Protein AF-A0A966URW9-F1 (afdb_monomer_lite)

Structure (mmCIF, N/CA/C/O backbone):
data_AF-A0A966URW9-F1
#
_entry.id   AF-A0A966URW9-F1
#
loop_
_atom_site.group_PDB
_atom_site.id
_atom_site.type_symbol
_atom_site.label_atom_id
_atom_site.label_alt_id
_atom_site.label_comp_id
_atom_site.label_asym_id
_atom_site.label_entity_id
_atom_site.label_seq_id
_atom_site.pdbx_PDB_ins_code
_atom_site.Cartn_x
_atom_site.Cartn_y
_atom_site.Cartn_z
_atom_site.occupancy
_atom_site.B_iso_or_equiv
_atom_site.auth_seq_id
_atom_site.auth_comp_id
_atom_site.auth_asym_id
_atom_site.auth_atom_id
_atom_site.pdbx_PDB_model_num
ATOM 1 N N . MET A 1 1 ? -26.141 5.213 46.206 1.00 49.06 1 MET A N 1
ATOM 2 C CA . MET A 1 1 ? -25.609 4.719 44.913 1.00 49.06 1 MET A CA 1
ATOM 3 C C . MET A 1 1 ? -25.182 5.927 44.087 1.00 49.06 1 MET A C 1
ATOM 5 O O . MET A 1 1 ? -25.985 6.836 43.944 1.00 49.06 1 MET A O 1
ATOM 9 N N . ARG A 1 2 ? -23.924 6.018 43.626 1.00 51.56 2 ARG A N 1
ATOM 10 C CA . ARG A 1 2 ? -23.475 7.166 42.813 1.00 51.56 2 ARG A CA 1
ATOM 11 C C . ARG A 1 2 ? -24.085 7.055 41.413 1.00 51.56 2 ARG A C 1
ATOM 13 O O . ARG A 1 2 ? -23.595 6.278 40.599 1.00 51.56 2 ARG A O 1
ATOM 20 N N . ASN A 1 3 ? -25.152 7.813 41.161 1.00 59.72 3 ASN A N 1
ATOM 21 C CA . ASN A 1 3 ? -25.734 7.988 39.833 1.00 59.72 3 ASN A CA 1
ATOM 22 C C . ASN A 1 3 ? -24.758 8.827 39.004 1.00 59.72 3 ASN A C 1
ATOM 24 O O . ASN A 1 3 ? -24.721 10.049 39.106 1.00 59.72 3 ASN A O 1
ATOM 28 N N . ARG A 1 4 ? -23.874 8.159 38.261 1.00 63.88 4 ARG A N 1
ATOM 29 C CA . ARG A 1 4 ? -22.944 8.831 37.355 1.00 63.88 4 ARG A CA 1
ATOM 30 C C . ARG A 1 4 ? -23.671 8.992 36.026 1.00 63.88 4 ARG A C 1
ATOM 32 O O . ARG A 1 4 ? -23.880 7.999 35.333 1.00 63.88 4 ARG A O 1
ATOM 39 N N . GLU A 1 5 ? -24.084 10.217 35.714 1.00 63.62 5 GLU A N 1
ATOM 40 C CA . GLU A 1 5 ? -24.710 10.561 34.435 1.00 63.62 5 GLU A CA 1
ATOM 41 C C . GLU A 1 5 ? -23.887 9.972 33.279 1.00 63.62 5 GLU A C 1
ATOM 43 O O . GLU A 1 5 ? -22.659 10.132 33.211 1.00 63.62 5 GLU A O 1
ATOM 48 N N . LYS A 1 6 ? -24.549 9.214 32.396 1.00 62.19 6 LYS A N 1
ATOM 49 C CA . LYS A 1 6 ? -23.920 8.657 31.197 1.00 62.19 6 LYS A CA 1
ATOM 50 C C . LYS A 1 6 ? -23.589 9.824 30.269 1.00 62.19 6 LYS A C 1
ATOM 52 O O . LYS A 1 6 ? -24.452 10.282 29.537 1.00 62.19 6 LYS A O 1
ATOM 57 N N . LYS A 1 7 ? -22.342 10.297 30.293 1.00 66.62 7 LYS A N 1
ATOM 58 C CA . LYS A 1 7 ? -21.845 11.204 29.253 1.00 66.62 7 LYS A CA 1
ATOM 59 C C . LYS A 1 7 ? -21.924 10.491 27.906 1.00 66.62 7 LYS A C 1
ATOM 61 O O . LYS A 1 7 ? -21.299 9.440 27.739 1.00 66.62 7 LYS A O 1
ATOM 66 N N . GLU A 1 8 ? -22.690 11.065 26.988 1.00 74.38 8 GLU A N 1
ATOM 67 C CA . GLU A 1 8 ? -22.705 10.679 25.581 1.00 74.38 8 GLU A CA 1
ATOM 68 C C . GLU A 1 8 ? -21.314 10.946 25.009 1.00 74.38 8 GLU A C 1
ATOM 70 O O . GLU A 1 8 ? -20.789 12.059 25.069 1.00 74.38 8 GLU A O 1
ATOM 75 N N . LYS A 1 9 ? -20.659 9.886 24.544 1.00 86.88 9 LYS A N 1
ATOM 76 C CA . LYS A 1 9 ? -19.322 9.943 23.963 1.00 86.88 9 LYS A CA 1
ATOM 77 C C . LYS A 1 9 ? -19.413 9.372 22.563 1.00 86.88 9 LYS A C 1
ATOM 79 O O . LYS A 1 9 ? -20.037 8.334 22.380 1.00 86.88 9 LYS A O 1
ATOM 84 N N . LYS A 1 10 ? -18.767 10.023 21.601 1.00 92.06 10 LYS A N 1
ATOM 85 C CA . LYS A 1 10 ? -18.756 9.598 20.199 1.00 92.06 10 LYS A CA 1
ATOM 86 C C . LYS A 1 10 ? -17.452 8.904 19.833 1.00 92.06 10 LYS A C 1
ATOM 88 O O . LYS A 1 10 ? -16.399 9.176 20.414 1.00 92.06 10 LYS A O 1
ATOM 93 N N . CYS A 1 11 ? -17.522 7.991 18.873 1.00 91.75 11 CYS A N 1
ATOM 94 C CA . CYS A 1 11 ? -16.353 7.335 18.307 1.00 91.75 11 CYS A CA 1
ATOM 95 C C . CYS A 1 11 ? -15.489 8.331 17.527 1.00 91.75 11 CYS A C 1
ATOM 97 O O . CYS A 1 11 ? -15.993 9.015 16.645 1.00 91.75 11 CYS A O 1
ATOM 99 N N . LEU A 1 12 ? -14.172 8.328 17.765 1.00 92.19 12 LEU A N 1
ATOM 100 C CA . LEU A 1 12 ? -13.238 9.208 17.043 1.00 92.19 12 LEU A CA 1
ATOM 101 C C . LEU A 1 12 ? -13.125 8.936 15.528 1.00 92.19 12 LEU A C 1
ATOM 103 O O . LEU A 1 12 ? -12.584 9.770 14.814 1.00 92.19 12 LEU A O 1
ATOM 107 N N . ASN A 1 13 ? -13.586 7.779 15.034 1.00 93.38 13 ASN A N 1
ATOM 108 C CA . ASN A 1 13 ? -13.524 7.436 13.605 1.00 93.38 13 ASN A CA 1
ATOM 109 C C . ASN A 1 13 ? -14.851 7.646 12.868 1.00 93.38 13 ASN A C 1
ATOM 111 O O . ASN A 1 13 ? -14.855 8.205 11.780 1.00 93.38 13 ASN A O 1
ATOM 115 N N . CYS A 1 14 ? -15.950 7.118 13.419 1.00 92.06 14 CYS A N 1
ATOM 116 C CA . CYS A 1 14 ? -17.249 7.046 12.742 1.00 92.06 14 CYS A CA 1
ATOM 117 C C . CYS A 1 14 ? -18.351 7.859 13.427 1.00 92.06 14 CYS A C 1
ATOM 119 O O . CYS A 1 14 ? -19.501 7.758 13.024 1.00 92.06 14 CYS A O 1
ATOM 121 N N . GLU A 1 15 ? -18.023 8.592 14.495 1.00 90.31 15 GLU A N 1
ATOM 122 C CA . GLU A 1 15 ? -18.935 9.474 15.239 1.00 90.31 15 GLU A CA 1
ATOM 123 C C . GLU A 1 15 ? -20.149 8.804 15.906 1.00 90.31 15 GLU A C 1
ATOM 125 O O . GLU A 1 15 ? -20.897 9.474 16.614 1.00 90.31 15 GLU A O 1
ATOM 130 N N . ASN A 1 16 ? -20.301 7.483 15.780 1.00 89.81 16 ASN A N 1
ATOM 131 C CA . ASN A 1 16 ? -21.335 6.716 16.472 1.00 89.81 16 ASN A CA 1
ATOM 132 C C . ASN A 1 16 ? -21.215 6.836 17.996 1.00 89.81 16 ASN A C 1
ATOM 134 O O . ASN A 1 16 ? -20.106 6.894 18.541 1.00 89.81 16 ASN A O 1
ATOM 138 N N . ASP A 1 17 ? -22.354 6.769 18.679 1.00 91.12 17 ASP A N 1
ATOM 139 C CA . ASP A 1 17 ? -22.412 6.810 20.136 1.00 91.12 17 ASP A CA 1
ATOM 140 C C . ASP A 1 17 ? -21.786 5.557 20.759 1.00 91.12 17 ASP A C 1
ATOM 142 O O . ASP A 1 17 ? -22.052 4.418 20.364 1.00 91.12 17 ASP A O 1
ATOM 146 N N . ILE A 1 18 ? -20.925 5.770 21.753 1.00 89.81 18 ILE A N 1
ATOM 147 C CA . ILE A 1 18 ? -20.174 4.722 22.437 1.00 89.81 18 ILE A CA 1
ATOM 148 C C . ILE A 1 18 ? -20.260 4.863 23.960 1.00 89.81 18 ILE A C 1
ATOM 150 O O . ILE A 1 18 ? -20.393 5.965 24.500 1.00 89.81 18 ILE A O 1
ATOM 154 N N . PRO A 1 19 ? -20.114 3.749 24.703 1.00 84.50 19 PRO A N 1
ATOM 155 C CA . PRO A 1 19 ? -19.989 3.808 26.151 1.00 84.50 19 PRO A CA 1
ATOM 156 C C . PRO A 1 19 ? -18.786 4.668 26.557 1.00 84.50 19 PRO A C 1
ATOM 158 O O . PRO A 1 19 ? -17.708 4.542 25.982 1.00 84.50 19 PRO A O 1
ATOM 161 N N . ASN A 1 20 ? -18.930 5.462 27.620 1.00 78.56 20 ASN A N 1
ATOM 162 C CA . ASN A 1 20 ? -17.928 6.437 28.081 1.00 78.56 20 ASN A CA 1
ATOM 163 C C . ASN A 1 20 ? -16.488 5.870 28.252 1.00 78.56 20 ASN A C 1
ATOM 165 O O . ASN A 1 20 ? -15.494 6.565 28.031 1.00 78.56 20 ASN A O 1
ATOM 169 N N . ARG A 1 21 ? -16.364 4.580 28.594 1.00 83.69 21 ARG A N 1
ATOM 170 C CA . ARG A 1 21 ? -15.087 3.846 28.726 1.00 83.69 21 ARG A CA 1
ATOM 171 C C . ARG A 1 21 ? -14.320 3.662 27.412 1.00 83.69 21 ARG A C 1
ATOM 173 O O . ARG A 1 21 ? -13.101 3.541 27.441 1.00 83.69 21 ARG A O 1
ATOM 180 N N . ASN A 1 22 ? -15.009 3.633 26.276 1.00 87.31 22 ASN A N 1
ATOM 181 C CA . ASN A 1 22 ? -14.404 3.320 24.987 1.00 87.31 22 ASN A CA 1
ATOM 182 C C . ASN A 1 22 ? -14.007 4.604 24.247 1.00 87.31 22 ASN A C 1
ATOM 184 O O . ASN A 1 22 ? -14.551 5.675 24.504 1.00 87.31 22 ASN A O 1
ATOM 188 N N . ILE A 1 23 ? -13.035 4.508 23.341 1.00 90.44 23 ILE A N 1
ATOM 189 C CA . ILE A 1 23 ? -12.630 5.604 22.434 1.00 90.44 23 ILE A CA 1
ATOM 190 C C . ILE A 1 23 ? -13.175 5.359 21.019 1.00 90.44 23 ILE A C 1
ATOM 192 O O . ILE A 1 23 ? -13.539 6.292 20.304 1.00 90.44 23 ILE A O 1
ATOM 196 N N . TYR A 1 24 ? -13.275 4.085 20.638 1.00 94.88 24 TYR A N 1
ATOM 197 C CA . TYR A 1 24 ? -13.741 3.645 19.332 1.00 94.88 24 TYR A CA 1
ATOM 198 C C . TYR A 1 24 ? -14.945 2.717 19.457 1.00 94.88 24 TYR A C 1
ATOM 200 O O . TYR A 1 24 ? -15.146 2.078 20.493 1.00 94.88 24 TYR A O 1
ATOM 208 N N . CYS A 1 25 ? -15.716 2.632 18.371 1.00 91.81 25 CYS A N 1
ATOM 209 C CA . CYS A 1 25 ? -16.882 1.763 18.261 1.00 91.81 25 CYS A CA 1
ATOM 210 C C . CYS A 1 25 ? -16.501 0.276 18.404 1.00 91.81 25 CYS A C 1
ATOM 212 O O . CYS A 1 25 ? -17.183 -0.498 19.070 1.00 91.81 25 CYS A O 1
ATOM 214 N N . ASN A 1 26 ? -15.377 -0.110 17.796 1.00 92.62 26 ASN A N 1
ATOM 215 C CA . ASN A 1 26 ? -14.789 -1.443 17.800 1.00 92.62 26 ASN A CA 1
ATOM 216 C C . ASN A 1 26 ? -13.326 -1.357 17.315 1.00 92.62 26 ASN A C 1
ATOM 218 O O . ASN A 1 26 ? -12.843 -0.284 16.939 1.00 92.62 26 ASN A O 1
ATOM 222 N N . ASN A 1 27 ? -12.634 -2.498 17.278 1.00 93.88 27 ASN A N 1
ATOM 223 C CA . ASN A 1 27 ? -11.244 -2.566 16.818 1.00 93.88 27 ASN A CA 1
ATOM 224 C C . ASN A 1 27 ? -11.076 -2.154 15.344 1.00 93.88 27 ASN A C 1
ATOM 226 O O . ASN A 1 27 ? -10.038 -1.605 14.993 1.00 93.88 27 ASN A O 1
ATOM 230 N N . LYS A 1 28 ? -12.086 -2.352 14.481 1.00 94.50 28 LYS A N 1
ATOM 231 C CA . LYS A 1 28 ? -12.031 -1.904 13.077 1.00 94.50 28 LYS A CA 1
ATOM 232 C C . LYS A 1 28 ? -12.002 -0.376 12.994 1.00 94.50 28 LYS A C 1
ATOM 234 O O . LYS A 1 28 ? -11.108 0.172 12.363 1.00 94.50 28 LYS A O 1
ATOM 239 N N . CYS A 1 29 ? -12.892 0.299 13.727 1.00 94.31 29 CYS A N 1
ATOM 240 C CA . CYS A 1 29 ? -12.913 1.761 13.846 1.00 94.31 29 CYS A CA 1
ATOM 241 C C . CYS A 1 29 ? -11.560 2.319 14.314 1.00 94.31 29 CYS A C 1
ATOM 243 O O . CYS A 1 29 ? -11.095 3.338 13.811 1.00 94.31 29 CYS A O 1
ATOM 245 N N . GLN A 1 30 ? -10.928 1.658 15.287 1.00 95.12 30 GLN A N 1
ATOM 246 C CA . GLN A 1 30 ? -9.611 2.061 15.774 1.00 95.12 30 GLN A CA 1
ATOM 247 C C . GLN A 1 30 ? -8.533 1.923 14.692 1.00 95.12 30 GLN A C 1
ATOM 249 O O . GLN A 1 30 ? -7.759 2.856 14.480 1.00 95.12 30 GLN A O 1
ATOM 254 N N . LEU A 1 31 ? -8.484 0.773 14.015 1.00 93.12 31 LEU A N 1
ATOM 255 C CA . LEU A 1 31 ? -7.503 0.497 12.965 1.00 93.12 31 LEU A CA 1
ATOM 256 C C . LEU A 1 31 ? -7.649 1.459 11.784 1.00 93.12 31 LEU A C 1
ATOM 258 O O . LEU A 1 31 ? -6.649 1.961 11.280 1.00 93.12 31 LEU A O 1
ATOM 262 N N . GLU A 1 32 ? -8.878 1.758 11.370 1.00 93.12 32 GLU A N 1
ATOM 263 C CA . GLU A 1 32 ? -9.154 2.725 10.304 1.00 93.12 32 GLU A CA 1
ATOM 264 C C . GLU A 1 32 ? -8.694 4.134 10.669 1.00 93.12 32 GLU A C 1
ATOM 266 O O . GLU A 1 32 ? -8.040 4.792 9.862 1.00 93.12 32 GLU A O 1
ATOM 271 N N . TYR A 1 33 ? -8.983 4.587 11.891 1.00 94.44 33 TYR A N 1
ATOM 272 C CA . TYR A 1 33 ? -8.531 5.894 12.361 1.00 94.44 33 TYR A CA 1
ATOM 273 C C . TYR A 1 33 ? -7.002 5.996 12.364 1.00 94.44 33 TYR A C 1
ATOM 275 O O . TYR A 1 33 ? -6.431 6.958 11.849 1.00 94.44 33 TYR A O 1
ATOM 283 N N . GLN A 1 34 ? -6.329 4.969 12.893 1.00 92.06 34 GLN A N 1
ATOM 284 C CA . GLN A 1 34 ? -4.870 4.891 12.879 1.00 92.06 34 GLN A CA 1
ATOM 285 C C . GLN A 1 34 ? -4.336 4.906 11.445 1.00 92.06 34 GLN A C 1
ATOM 287 O O . GLN A 1 34 ? -3.457 5.705 11.137 1.00 92.06 34 GLN A O 1
ATOM 292 N N . ARG A 1 35 ? -4.909 4.100 10.546 1.00 91.88 35 ARG A N 1
ATOM 293 C CA . ARG A 1 35 ? -4.519 4.049 9.132 1.00 91.88 35 ARG A CA 1
ATOM 294 C C . ARG A 1 35 ? -4.633 5.415 8.454 1.00 91.88 35 ARG A C 1
ATOM 296 O O . ARG A 1 35 ? -3.672 5.835 7.822 1.00 91.88 35 ARG A O 1
ATOM 303 N N . LYS A 1 36 ? -5.750 6.129 8.644 1.00 92.19 36 LYS A N 1
ATOM 304 C CA . LYS A 1 36 ? -5.941 7.494 8.120 1.00 92.19 36 LYS A CA 1
ATOM 305 C C . LYS A 1 36 ? -4.857 8.450 8.621 1.00 92.19 36 LYS A C 1
ATOM 307 O O . LYS A 1 36 ? -4.299 9.198 7.828 1.00 92.19 36 LYS A O 1
ATOM 312 N N . SER A 1 37 ? -4.526 8.399 9.915 1.00 91.19 37 SER A N 1
ATOM 313 C CA . SER A 1 37 ? -3.474 9.259 10.477 1.00 91.19 37 SER A CA 1
ATOM 314 C C . SER A 1 37 ? -2.092 8.962 9.890 1.00 91.19 37 SER A C 1
ATOM 316 O O . SER A 1 37 ? -1.350 9.886 9.588 1.00 91.19 37 SER A O 1
ATOM 318 N N . ILE A 1 38 ? -1.776 7.683 9.663 1.00 91.00 38 I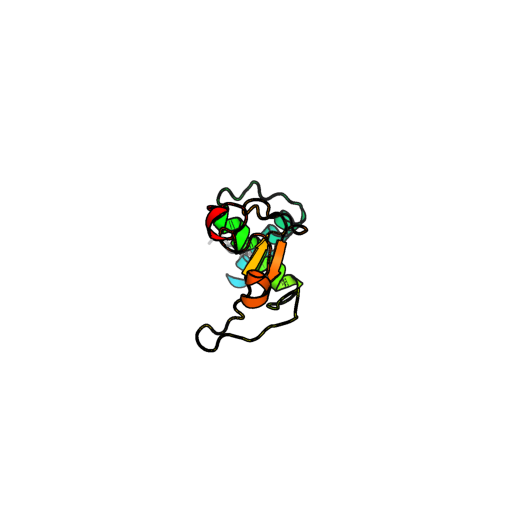LE A N 1
ATOM 319 C CA . ILE A 1 38 ? -0.500 7.254 9.080 1.00 91.00 38 ILE A CA 1
ATOM 320 C C . ILE A 1 38 ? -0.404 7.690 7.618 1.00 91.00 38 ILE A C 1
ATOM 322 O O . ILE A 1 38 ? 0.633 8.186 7.193 1.00 91.00 38 ILE A O 1
ATOM 326 N N . PHE A 1 39 ? -1.482 7.515 6.852 1.00 92.25 39 PHE A N 1
ATOM 327 C CA . PHE A 1 39 ? -1.523 7.913 5.445 1.00 92.25 39 PHE A CA 1
ATOM 328 C C . PHE A 1 39 ? -1.366 9.420 5.285 1.00 92.25 39 PHE A C 1
ATOM 330 O O . PHE A 1 39 ? -0.621 9.857 4.418 1.00 92.25 39 PHE A O 1
ATOM 337 N N . LYS A 1 40 ? -1.975 10.200 6.183 1.00 91.88 40 LYS A N 1
ATOM 338 C CA . LYS A 1 40 ? -1.769 11.645 6.234 1.00 91.88 40 LYS A CA 1
ATOM 339 C C . LYS A 1 40 ? -0.297 12.005 6.477 1.00 91.88 40 LYS A C 1
ATOM 341 O O . LYS A 1 40 ? 0.256 12.797 5.727 1.00 91.88 40 LYS A O 1
ATOM 346 N N . SER A 1 41 ? 0.354 11.384 7.462 1.00 90.00 41 SER A N 1
ATOM 347 C CA . SER A 1 41 ? 1.782 11.622 7.724 1.00 90.00 41 SER A CA 1
ATOM 348 C C . SER A 1 41 ? 2.676 11.241 6.538 1.00 90.00 41 SER A C 1
ATOM 350 O O . SER A 1 41 ? 3.644 11.938 6.256 1.00 90.00 41 SER A O 1
ATOM 352 N N . LEU A 1 42 ? 2.340 10.166 5.815 1.00 89.69 42 LEU A N 1
ATOM 353 C CA . LEU A 1 42 ? 3.055 9.756 4.602 1.00 89.69 42 LEU A CA 1
ATOM 354 C C . LEU A 1 42 ? 2.900 10.782 3.467 1.00 89.69 42 LEU A C 1
ATOM 356 O O . LEU A 1 42 ? 3.876 11.086 2.792 1.00 89.69 42 LEU A O 1
ATOM 360 N N . GLU A 1 43 ? 1.699 11.331 3.268 1.00 89.88 43 GLU A N 1
ATOM 361 C CA . GLU A 1 43 ? 1.444 12.394 2.282 1.00 89.88 43 GLU A CA 1
ATOM 362 C C . GLU A 1 43 ? 2.166 13.702 2.625 1.00 89.88 43 GLU A C 1
ATOM 364 O O . GLU A 1 43 ? 2.623 14.406 1.729 1.00 89.88 43 GLU A O 1
ATOM 369 N N . GLU A 1 44 ? 2.294 14.009 3.915 1.00 89.50 44 GLU A N 1
ATOM 370 C CA . GLU A 1 44 ? 3.040 15.165 4.426 1.00 89.50 44 GLU A CA 1
ATOM 371 C C . GLU A 1 44 ? 4.567 14.948 4.405 1.00 89.50 44 GLU A C 1
ATOM 373 O O . GLU A 1 44 ? 5.320 15.890 4.640 1.00 89.50 44 GLU A O 1
ATOM 378 N N . GLY A 1 45 ? 5.035 13.724 4.127 1.00 84.06 45 GLY A N 1
ATOM 379 C CA . GLY A 1 45 ? 6.454 13.357 4.149 1.00 84.06 45 GLY A CA 1
ATOM 380 C C . GLY A 1 45 ? 7.055 13.231 5.556 1.00 84.06 45 GLY A C 1
ATOM 381 O O . GLY A 1 45 ? 8.258 13.010 5.696 1.00 84.06 45 GLY A O 1
ATOM 382 N N . ASP A 1 46 ? 6.247 13.333 6.617 1.00 82.56 46 ASP A N 1
ATOM 383 C CA . ASP A 1 46 ? 6.703 13.170 8.000 1.00 82.56 46 ASP A CA 1
ATOM 384 C C . ASP A 1 46 ? 6.665 11.696 8.422 1.00 82.56 46 ASP A C 1
ATOM 386 O O . ASP A 1 46 ? 5.741 11.203 9.075 1.00 82.56 46 ASP A O 1
ATOM 390 N N . LEU A 1 47 ? 7.720 10.974 8.047 1.00 77.94 47 LEU A N 1
ATOM 391 C CA . LEU A 1 47 ? 7.945 9.586 8.456 1.00 77.94 47 LEU A CA 1
ATOM 392 C C . LEU A 1 47 ? 8.907 9.470 9.642 1.00 77.94 47 LEU A C 1
ATOM 394 O O . LEU A 1 47 ? 9.313 8.361 9.987 1.00 77.94 47 LEU A O 1
ATOM 398 N N . SER A 1 48 ? 9.228 10.584 10.313 1.00 77.06 48 SER A N 1
ATOM 399 C CA . SER A 1 48 ? 10.194 10.647 11.424 1.00 77.06 48 SER A CA 1
ATOM 400 C C . SER A 1 48 ? 9.861 9.700 12.583 1.00 77.06 48 SER A C 1
ATOM 402 O O . SER A 1 48 ? 10.746 9.206 13.284 1.00 77.06 48 SER A O 1
ATOM 404 N N . ARG A 1 49 ? 8.572 9.390 12.760 1.00 80.19 49 ARG A N 1
ATOM 405 C CA . ARG A 1 49 ? 8.067 8.435 13.752 1.00 80.19 49 ARG A CA 1
ATOM 406 C C . ARG A 1 49 ? 8.525 6.992 13.501 1.00 80.19 49 ARG A C 1
ATOM 408 O O . ARG A 1 49 ? 8.500 6.179 14.427 1.00 80.19 49 ARG A O 1
ATOM 415 N N . TYR A 1 50 ? 8.906 6.654 12.273 1.00 82.19 50 TYR A N 1
ATOM 416 C CA . TYR A 1 50 ? 9.297 5.309 11.872 1.00 82.19 50 TYR A CA 1
ATOM 417 C C . TYR A 1 50 ? 10.809 5.226 11.699 1.00 82.19 50 TYR A C 1
ATOM 419 O O . TYR A 1 50 ? 11.398 5.873 10.845 1.00 82.19 50 TYR A O 1
ATOM 427 N N . THR A 1 51 ? 11.448 4.387 12.510 1.00 77.81 51 THR A N 1
ATOM 428 C CA . THR A 1 51 ? 12.909 4.225 12.486 1.00 77.81 51 THR A CA 1
ATOM 429 C C . THR A 1 51 ? 13.370 3.122 11.546 1.00 77.81 51 THR A C 1
ATOM 431 O O . THR A 1 51 ? 14.498 3.148 11.060 1.00 77.81 51 THR A O 1
ATOM 434 N N . ARG A 1 52 ? 12.519 2.121 11.298 1.00 81.94 52 ARG A N 1
ATOM 435 C CA . ARG A 1 52 ? 12.885 0.949 10.506 1.00 81.94 52 ARG A CA 1
ATOM 436 C C . ARG A 1 52 ? 12.350 1.061 9.082 1.00 81.94 52 ARG A C 1
ATOM 438 O O . ARG A 1 52 ? 11.149 1.222 8.870 1.00 81.94 52 ARG A O 1
ATOM 445 N N . CYS A 1 53 ? 13.258 0.899 8.125 1.00 78.50 53 CYS A N 1
ATOM 446 C CA . CYS A 1 53 ? 12.984 0.937 6.690 1.00 78.50 53 CYS A CA 1
ATOM 447 C C . CYS A 1 53 ? 11.905 -0.075 6.258 1.00 78.50 53 CYS A C 1
ATOM 449 O O . CYS A 1 53 ? 11.054 0.253 5.440 1.00 78.50 53 CYS A O 1
ATOM 451 N N . ASP A 1 54 ? 11.892 -1.275 6.852 1.00 82.12 54 ASP A N 1
ATOM 452 C CA . ASP A 1 54 ? 10.897 -2.328 6.577 1.00 82.12 54 ASP A CA 1
ATOM 453 C C . ASP A 1 54 ? 9.461 -1.878 6.894 1.00 82.12 54 ASP A C 1
ATOM 455 O O . ASP A 1 54 ? 8.510 -2.178 6.177 1.00 82.12 54 ASP A O 1
ATOM 459 N N . THR A 1 55 ? 9.317 -1.105 7.965 1.00 88.00 55 THR A N 1
ATOM 460 C CA . THR A 1 55 ? 8.034 -0.630 8.468 1.00 88.00 55 THR A CA 1
ATOM 461 C C . THR A 1 55 ? 7.490 0.461 7.558 1.00 88.00 55 THR A C 1
ATOM 463 O O . THR A 1 55 ? 6.297 0.466 7.259 1.00 88.00 55 THR A O 1
ATOM 466 N N . ILE A 1 56 ? 8.365 1.353 7.088 1.00 89.25 56 ILE A N 1
ATOM 467 C CA . ILE A 1 56 ? 7.997 2.408 6.142 1.00 89.25 56 ILE A CA 1
ATOM 468 C C . ILE A 1 56 ? 7.604 1.783 4.804 1.00 89.25 56 ILE A C 1
ATOM 470 O O . ILE A 1 56 ? 6.520 2.069 4.307 1.00 89.25 56 ILE A O 1
ATOM 474 N N . HIS A 1 57 ? 8.405 0.850 4.289 1.00 91.50 57 HIS A N 1
ATOM 475 C CA . HIS A 1 57 ? 8.099 0.110 3.067 1.00 91.50 57 HIS A CA 1
ATOM 476 C C . HIS A 1 57 ? 6.697 -0.525 3.101 1.00 91.50 57 HIS A C 1
ATOM 478 O O . HIS A 1 57 ? 5.905 -0.357 2.171 1.00 91.50 57 HIS A O 1
ATOM 484 N N . ASP A 1 58 ? 6.341 -1.212 4.190 1.00 92.06 58 ASP A N 1
ATOM 485 C CA . ASP A 1 58 ? 5.020 -1.831 4.333 1.00 92.06 58 ASP A CA 1
ATOM 486 C C . ASP A 1 58 ? 3.877 -0.808 4.394 1.00 92.06 58 ASP A C 1
ATOM 488 O O . ASP A 1 58 ? 2.786 -1.062 3.870 1.00 92.06 58 ASP A O 1
ATOM 492 N N . ILE A 1 59 ? 4.104 0.340 5.037 1.00 92.69 59 ILE A N 1
ATOM 493 C CA . ILE A 1 59 ? 3.138 1.445 5.094 1.00 92.69 59 ILE A CA 1
ATOM 494 C C . ILE A 1 59 ? 2.934 2.031 3.698 1.00 92.69 59 ILE A C 1
ATOM 496 O O . ILE A 1 59 ? 1.792 2.114 3.241 1.00 92.69 59 ILE A O 1
ATOM 500 N N . THR A 1 60 ? 4.023 2.363 3.006 1.00 93.88 60 THR A N 1
ATOM 501 C CA . THR A 1 60 ? 4.013 2.899 1.644 1.00 93.88 60 THR A CA 1
ATOM 502 C C . THR A 1 60 ? 3.302 1.943 0.694 1.00 93.88 60 THR A C 1
ATOM 504 O O . THR A 1 60 ? 2.438 2.360 -0.076 1.00 93.88 60 THR A O 1
ATOM 507 N N . LYS A 1 61 ? 3.549 0.633 0.813 1.00 95.00 61 LYS A N 1
ATOM 508 C CA . LYS A 1 61 ? 2.893 -0.375 -0.031 1.00 95.00 61 LYS A CA 1
ATOM 509 C C . LYS A 1 61 ? 1.389 -0.392 0.193 1.00 95.00 61 LYS A C 1
ATOM 511 O O . LYS A 1 61 ? 0.619 -0.391 -0.763 1.00 95.00 61 LYS A O 1
ATOM 516 N N . LYS A 1 62 ? 0.961 -0.391 1.457 1.00 94.50 62 LYS A N 1
ATOM 517 C CA . LYS A 1 62 ? -0.464 -0.362 1.817 1.00 94.50 62 LYS A CA 1
ATOM 518 C C . LYS A 1 62 ? -1.147 0.920 1.355 1.00 94.50 62 LYS A C 1
ATOM 520 O O . LYS A 1 62 ? -2.315 0.853 0.985 1.00 94.50 62 LYS A O 1
ATOM 525 N N . TYR A 1 63 ? -0.452 2.055 1.392 1.00 95.44 63 TYR A N 1
ATOM 526 C CA . TYR A 1 63 ? -0.963 3.326 0.886 1.00 95.44 63 TYR A CA 1
ATOM 527 C C . TYR A 1 63 ? -1.174 3.284 -0.630 1.00 95.44 63 TYR A C 1
ATOM 529 O O . TYR A 1 63 ? -2.271 3.569 -1.104 1.00 95.44 63 TYR A O 1
ATOM 537 N N . LEU A 1 64 ? -0.163 2.851 -1.390 1.00 95.88 64 LEU A N 1
ATOM 538 C CA . LEU A 1 64 ? -0.261 2.765 -2.848 1.00 95.88 64 LEU A CA 1
ATOM 539 C C . LEU A 1 64 ? -1.367 1.798 -3.290 1.00 95.88 64 LEU A C 1
ATOM 541 O O . LEU A 1 64 ? -2.127 2.120 -4.198 1.00 95.88 64 LEU A O 1
ATOM 545 N N . ILE A 1 65 ? -1.507 0.652 -2.614 1.00 95.88 65 ILE A N 1
ATOM 546 C CA . ILE A 1 65 ? -2.579 -0.314 -2.902 1.00 95.88 65 ILE A CA 1
ATOM 547 C C . ILE A 1 65 ? -3.958 0.283 -2.612 1.00 95.88 65 ILE A C 1
ATOM 549 O O . ILE A 1 65 ? -4.884 0.069 -3.386 1.00 95.88 65 ILE A O 1
ATOM 553 N N . ASP A 1 66 ? -4.109 1.040 -1.523 1.00 95.00 66 ASP A N 1
ATOM 554 C CA . ASP A 1 66 ? -5.380 1.703 -1.201 1.00 95.00 66 ASP A CA 1
ATOM 555 C C . ASP A 1 66 ? -5.785 2.723 -2.266 1.00 95.00 66 ASP A C 1
ATOM 557 O O . ASP A 1 66 ? -6.953 2.816 -2.631 1.00 95.00 66 ASP A O 1
ATOM 561 N N . LYS A 1 67 ? -4.803 3.478 -2.769 1.00 94.44 67 LYS A N 1
ATOM 562 C CA . LYS A 1 67 ? -5.025 4.594 -3.689 1.00 94.44 67 LYS A CA 1
ATOM 563 C C . LYS A 1 67 ? -5.185 4.156 -5.142 1.00 94.44 67 LYS A C 1
ATOM 565 O O . LYS A 1 67 ? -5.998 4.726 -5.865 1.00 94.44 67 LYS A O 1
ATOM 570 N N . PHE A 1 68 ? -4.401 3.174 -5.578 1.00 95.31 68 PHE A N 1
ATOM 571 C CA . PHE A 1 68 ? -4.299 2.779 -6.986 1.00 95.31 68 PHE A CA 1
ATOM 572 C C . PHE A 1 68 ? -4.820 1.364 -7.273 1.00 95.31 68 PHE A C 1
ATOM 574 O O . PHE A 1 68 ? -5.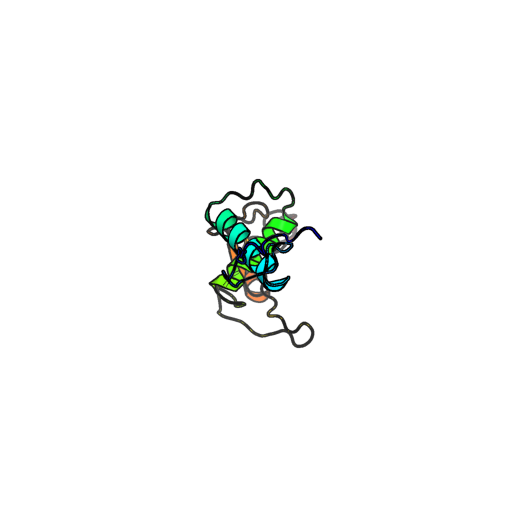004 1.014 -8.442 1.00 95.31 68 PHE A O 1
ATOM 581 N N .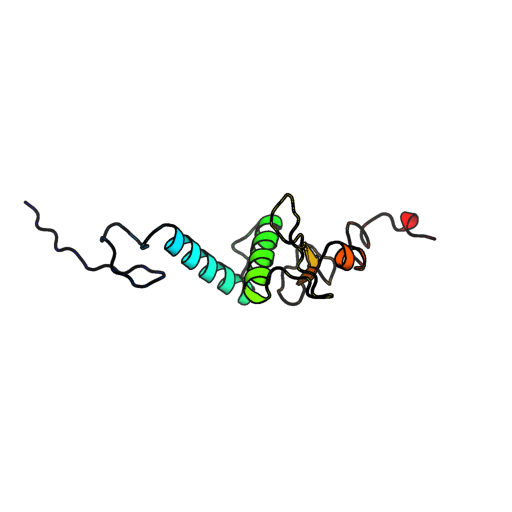 GLY A 1 69 ? -5.100 0.574 -6.235 1.00 95.56 69 GLY A N 1
ATOM 582 C CA . GLY A 1 69 ? -5.448 -0.841 -6.338 1.00 95.56 69 GLY A CA 1
ATOM 583 C C . GLY A 1 69 ? -4.224 -1.756 -6.316 1.00 95.56 69 GLY A C 1
ATOM 584 O O . GLY A 1 69 ? -3.077 -1.323 -6.445 1.00 95.56 69 GLY A O 1
ATOM 585 N N . ASP A 1 70 ? -4.462 -3.055 -6.158 1.00 95.44 70 ASP A N 1
ATOM 586 C CA . ASP A 1 70 ? -3.443 -4.102 -6.148 1.00 95.44 70 ASP A CA 1
ATOM 587 C C . ASP A 1 70 ? -3.005 -4.508 -7.566 1.00 95.44 70 ASP A C 1
ATOM 589 O O . ASP A 1 70 ? -3.017 -5.682 -7.921 1.00 95.44 70 ASP A O 1
ATOM 593 N N . LYS A 1 71 ? -2.575 -3.531 -8.374 1.00 96.94 71 LYS A N 1
ATOM 594 C CA . LYS A 1 71 ? -2.184 -3.727 -9.779 1.00 96.94 71 LYS A CA 1
ATOM 595 C C . LYS A 1 71 ? -0.823 -3.129 -10.114 1.00 96.94 71 LYS A C 1
ATOM 597 O O . LYS A 1 71 ? -0.348 -2.198 -9.467 1.00 96.94 71 LYS A O 1
ATOM 602 N N . CYS A 1 72 ? -0.197 -3.658 -11.160 1.00 97.69 72 CYS A N 1
ATOM 603 C CA . CYS A 1 72 ? 1.036 -3.108 -11.712 1.00 97.69 72 CYS A CA 1
ATOM 604 C C . CYS A 1 72 ? 0.774 -1.745 -12.371 1.00 97.69 72 CYS A C 1
ATOM 606 O O . CYS A 1 72 ? -0.042 -1.649 -13.285 1.00 97.69 72 CYS A O 1
ATOM 608 N N . MET A 1 73 ? 1.512 -0.711 -11.971 1.00 97.19 73 MET A N 1
ATOM 609 C CA . MET A 1 73 ? 1.423 0.637 -12.545 1.00 97.19 73 MET A CA 1
ATOM 610 C C . MET A 1 73 ? 2.022 0.723 -13.956 1.00 97.19 73 MET A C 1
ATOM 612 O O . MET A 1 73 ? 1.637 1.599 -14.723 1.00 97.19 73 MET A O 1
ATOM 616 N N . SER A 1 74 ? 2.912 -0.206 -14.324 1.00 96.88 74 SER A N 1
ATOM 617 C CA . SER A 1 74 ? 3.538 -0.248 -15.653 1.00 96.88 74 SER A CA 1
ATOM 618 C C . SER A 1 74 ? 2.683 -0.978 -16.698 1.00 96.88 74 SER A C 1
ATOM 620 O O . SER A 1 74 ? 2.476 -0.461 -17.791 1.00 96.88 74 SER A O 1
ATOM 622 N N . CYS A 1 75 ? 2.171 -2.174 -16.380 1.00 97.00 75 CYS A N 1
ATOM 623 C CA . CYS A 1 75 ? 1.470 -3.026 -17.355 1.00 97.00 75 CYS A CA 1
ATOM 624 C C . CYS A 1 75 ? 0.009 -3.346 -17.007 1.00 97.00 75 CYS A C 1
ATOM 626 O O . CYS A 1 75 ? -0.658 -4.032 -17.776 1.00 97.00 75 CYS A O 1
ATOM 628 N N . GLY A 1 76 ? -0.489 -2.907 -15.848 1.00 96.88 76 GLY A N 1
ATOM 629 C CA . GLY A 1 76 ? -1.861 -3.168 -15.402 1.00 96.88 76 GLY A CA 1
ATOM 630 C C . GLY A 1 76 ? -2.121 -4.575 -14.857 1.00 96.88 76 GLY A C 1
ATOM 631 O O . GLY A 1 76 ? -3.244 -4.862 -14.466 1.00 96.88 76 GLY A O 1
ATOM 632 N N . TRP A 1 77 ? -1.118 -5.460 -14.807 1.00 97.06 77 TRP A N 1
ATOM 633 C CA . TRP A 1 77 ? -1.298 -6.824 -14.301 1.00 97.06 77 TRP A CA 1
ATOM 634 C C . TRP A 1 77 ? -1.758 -6.854 -12.835 1.00 97.06 77 TRP A C 1
ATOM 636 O O . TRP A 1 77 ? -1.123 -6.243 -11.973 1.00 97.06 77 TRP A O 1
ATOM 646 N N . GLU A 1 78 ? -2.826 -7.607 -12.571 1.00 97.00 78 GLU A N 1
ATOM 647 C CA . GLU A 1 78 ? -3.513 -7.701 -11.272 1.00 97.00 78 GLU A CA 1
ATOM 648 C C . GLU A 1 78 ? -3.965 -9.138 -10.939 1.00 97.00 78 GLU A C 1
ATOM 650 O O . GLU A 1 78 ? -4.927 -9.370 -10.207 1.00 97.00 78 GLU A O 1
ATOM 655 N N . GLU A 1 79 ? -3.293 -10.149 -11.500 1.00 96.62 79 GLU A N 1
ATOM 656 C CA . GLU A 1 79 ? -3.677 -11.540 -11.261 1.00 96.62 79 GLU A CA 1
ATOM 657 C C . GLU A 1 79 ? -3.321 -11.987 -9.838 1.00 96.62 79 GLU A C 1
ATOM 659 O O . GLU A 1 79 ? -2.182 -11.872 -9.371 1.00 96.62 79 GLU A O 1
ATOM 664 N N . LYS A 1 80 ? -4.309 -12.556 -9.145 1.00 97.00 80 LYS A N 1
ATOM 665 C CA . LYS A 1 80 ? -4.118 -13.110 -7.806 1.00 97.00 80 LYS A CA 1
ATOM 666 C C . LYS A 1 80 ? -3.393 -14.441 -7.884 1.00 97.00 80 LYS A C 1
ATOM 668 O O . LYS A 1 80 ? -3.797 -15.360 -8.595 1.00 97.00 80 LYS A O 1
ATOM 673 N N . ASN A 1 81 ? -2.357 -14.582 -7.071 1.00 95.75 81 ASN A N 1
ATOM 674 C CA . ASN A 1 81 ? -1.701 -15.863 -6.890 1.00 95.75 81 ASN A CA 1
ATOM 675 C C . ASN A 1 81 ? -2.684 -16.866 -6.254 1.00 95.75 81 ASN A C 1
ATOM 677 O O . ASN A 1 81 ? -3.281 -16.590 -5.215 1.00 95.75 81 ASN A O 1
ATOM 681 N N . LYS A 1 82 ? -2.828 -18.050 -6.862 1.00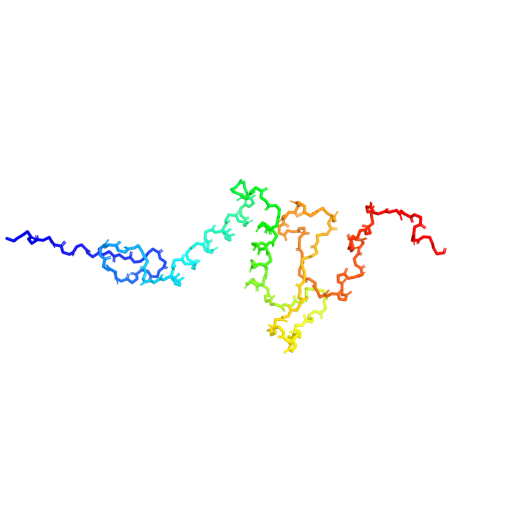 96.31 82 LYS A N 1
ATOM 682 C CA . LYS A 1 82 ? -3.797 -19.081 -6.442 1.00 96.31 82 LYS A CA 1
ATOM 683 C C . LYS A 1 82 ? -3.557 -19.631 -5.032 1.00 96.31 82 LYS A C 1
ATOM 685 O O . LYS A 1 82 ? -4.498 -20.102 -4.405 1.00 96.31 82 LYS A O 1
ATOM 690 N N . HIS A 1 83 ? -2.320 -19.589 -4.543 1.00 96.00 83 HIS A N 1
ATOM 691 C CA . HIS A 1 83 ? -1.949 -20.117 -3.230 1.00 96.00 83 HIS A CA 1
ATOM 692 C C . HIS A 1 83 ? -2.074 -19.069 -2.124 1.00 96.00 83 HIS A C 1
ATOM 694 O O . HIS A 1 83 ? -2.489 -19.399 -1.019 1.00 96.00 83 HIS A O 1
ATOM 700 N N . THR A 1 84 ? -1.713 -17.813 -2.401 1.00 95.31 84 THR A N 1
ATOM 701 C CA . THR A 1 84 ? -1.715 -16.743 -1.388 1.00 95.31 84 THR A CA 1
ATOM 702 C C . THR A 1 84 ? -2.963 -15.861 -1.432 1.00 95.31 84 THR A C 1
ATOM 704 O O . THR A 1 84 ? -3.227 -15.137 -0.476 1.00 95.31 84 THR A O 1
ATOM 707 N N . GLY A 1 85 ? -3.728 -15.891 -2.527 1.00 95.31 85 GLY A N 1
ATOM 708 C CA . GLY A 1 85 ? -4.927 -15.072 -2.723 1.00 95.31 85 GLY A CA 1
ATOM 709 C C . GLY A 1 85 ? -4.654 -13.577 -2.927 1.00 95.31 85 GLY A C 1
ATOM 710 O O . GLY A 1 85 ? -5.602 -12.795 -2.985 1.00 95.31 85 GLY A O 1
ATOM 711 N N . ILE A 1 86 ? -3.384 -13.175 -3.046 1.00 94.56 86 ILE A N 1
ATOM 712 C CA . ILE A 1 86 ? -2.955 -11.782 -3.231 1.00 94.56 86 ILE A CA 1
ATOM 713 C C . ILE A 1 86 ? -2.302 -11.591 -4.599 1.00 94.56 86 ILE A C 1
ATOM 715 O O . ILE A 1 86 ? -1.667 -12.511 -5.124 1.00 94.56 86 ILE A O 1
ATOM 719 N N . VAL A 1 87 ? -2.412 -10.389 -5.162 1.00 95.94 87 VAL A N 1
ATOM 720 C CA . VAL A 1 87 ? -1.605 -10.007 -6.324 1.00 95.94 87 VAL A CA 1
ATOM 721 C C . VAL A 1 87 ? -0.164 -9.791 -5.850 1.00 95.94 87 VAL A C 1
ATOM 723 O O . VAL A 1 87 ? 0.061 -9.007 -4.922 1.00 95.94 87 VAL A O 1
ATOM 726 N N . PRO A 1 88 ? 0.843 -10.471 -6.427 1.00 95.50 88 PRO A N 1
ATOM 727 C CA . PRO A 1 88 ? 2.226 -10.380 -5.966 1.00 95.50 88 PRO A CA 1
ATOM 728 C C . PRO A 1 88 ? 2.925 -9.122 -6.506 1.00 95.50 88 PRO A C 1
ATOM 730 O O . PRO A 1 88 ? 4.007 -9.192 -7.083 1.00 95.50 88 PRO A O 1
ATOM 733 N N . ILE A 1 89 ? 2.309 -7.957 -6.309 1.00 96.38 89 ILE A N 1
ATOM 734 C CA . ILE A 1 89 ? 2.921 -6.655 -6.577 1.00 96.38 89 ILE A CA 1
ATOM 735 C C . ILE A 1 89 ? 4.016 -6.337 -5.554 1.00 96.38 89 ILE A C 1
ATOM 737 O O . ILE A 1 89 ? 3.942 -6.704 -4.373 1.00 96.38 89 ILE A O 1
ATOM 741 N N . GLN A 1 90 ? 5.038 -5.630 -6.010 1.00 95.25 90 GLN A N 1
ATOM 742 C CA . GLN A 1 90 ? 6.222 -5.217 -5.266 1.00 95.25 90 GLN A CA 1
ATOM 743 C C . GLN A 1 90 ? 6.379 -3.699 -5.383 1.00 95.25 90 GLN A C 1
ATOM 745 O O . GLN A 1 90 ? 5.942 -3.117 -6.373 1.00 95.25 90 GLN A O 1
ATOM 750 N N . ILE A 1 91 ? 6.982 -3.064 -4.377 1.00 95.56 91 ILE A N 1
ATOM 751 C CA . ILE A 1 91 ? 7.437 -1.678 -4.521 1.00 95.56 91 ILE A CA 1
ATOM 752 C C . ILE A 1 91 ? 8.742 -1.689 -5.309 1.00 95.56 91 ILE A C 1
ATOM 754 O O . ILE A 1 91 ? 9.656 -2.443 -4.970 1.00 95.56 91 ILE A O 1
ATOM 758 N N . ASN A 1 92 ? 8.823 -0.827 -6.315 1.00 95.00 92 ASN A N 1
ATOM 759 C CA . ASN A 1 92 ? 10.068 -0.424 -6.952 1.00 95.00 92 ASN A CA 1
ATOM 760 C C . ASN A 1 92 ? 10.434 0.992 -6.489 1.00 95.00 92 ASN A C 1
ATOM 762 O O . ASN A 1 92 ? 9.557 1.852 -6.418 1.00 95.00 92 ASN A O 1
ATOM 766 N N . HIS A 1 93 ? 11.713 1.212 -6.188 1.00 93.94 93 HIS A N 1
ATOM 767 C CA . HIS A 1 93 ? 12.272 2.539 -5.928 1.00 93.94 93 HIS A CA 1
ATOM 768 C C . HIS A 1 93 ? 12.956 3.010 -7.209 1.00 93.94 93 HIS A C 1
ATOM 770 O O . HIS A 1 93 ? 13.881 2.348 -7.686 1.00 93.94 93 HIS A O 1
ATOM 776 N N . ILE A 1 94 ? 12.490 4.120 -7.778 1.00 93.75 94 ILE A N 1
ATOM 777 C CA . ILE A 1 94 ? 12.940 4.620 -9.084 1.00 93.75 94 ILE A CA 1
ATOM 778 C C . ILE A 1 94 ? 14.429 4.982 -9.038 1.00 93.75 94 ILE A C 1
ATOM 780 O O . ILE A 1 94 ? 15.158 4.679 -9.979 1.00 93.75 94 ILE A O 1
ATOM 784 N N . ASP A 1 95 ? 14.895 5.563 -7.931 1.00 92.62 95 ASP A N 1
ATOM 785 C CA . ASP A 1 95 ? 16.303 5.909 -7.696 1.00 92.62 95 ASP A CA 1
ATOM 786 C C . ASP A 1 95 ? 17.184 4.739 -7.213 1.00 92.62 95 ASP A C 1
ATOM 788 O O . ASP A 1 95 ? 18.393 4.904 -7.045 1.00 92.62 95 ASP A O 1
ATOM 792 N N . GLY A 1 96 ? 16.596 3.566 -6.953 1.00 89.06 96 GLY A N 1
ATOM 793 C CA . GLY A 1 96 ? 17.298 2.405 -6.406 1.00 89.06 96 GLY A CA 1
ATOM 794 C C . GLY A 1 96 ? 17.671 2.503 -4.923 1.00 89.06 96 GLY A C 1
ATOM 795 O O . GLY A 1 96 ? 18.298 1.579 -4.401 1.00 89.06 96 GLY A O 1
ATOM 796 N N . ASN A 1 97 ? 17.289 3.576 -4.224 1.00 89.12 97 ASN A N 1
ATOM 797 C CA . ASN A 1 97 ? 17.552 3.758 -2.803 1.00 89.12 97 ASN A CA 1
ATOM 798 C C . ASN A 1 97 ? 16.372 3.228 -1.966 1.00 89.12 97 ASN A C 1
ATOM 800 O O . ASN A 1 97 ? 15.330 3.882 -1.892 1.00 89.12 97 ASN A O 1
ATOM 804 N N . PRO A 1 98 ? 16.529 2.102 -1.243 1.00 87.94 98 PRO A N 1
ATOM 805 C CA . PRO A 1 98 ? 15.443 1.523 -0.452 1.00 87.94 98 PRO A CA 1
ATOM 806 C C . PRO A 1 98 ? 15.014 2.396 0.736 1.00 87.94 98 PRO A C 1
ATOM 808 O O . PRO A 1 98 ? 14.006 2.100 1.365 1.00 87.94 98 PRO A O 1
ATOM 811 N N . HIS A 1 99 ? 15.773 3.441 1.082 1.00 87.75 99 HIS A N 1
ATOM 812 C CA . HIS A 1 99 ? 15.428 4.365 2.161 1.00 87.75 99 HIS A CA 1
ATOM 813 C C . HIS A 1 99 ? 14.607 5.570 1.689 1.00 87.75 99 HIS A C 1
ATOM 815 O O . HIS A 1 99 ? 14.002 6.242 2.528 1.00 87.75 99 HIS A O 1
ATOM 821 N N . ASN A 1 100 ? 14.559 5.839 0.382 1.00 90.19 100 ASN A N 1
ATOM 822 C CA . ASN A 1 100 ? 13.821 6.964 -0.176 1.00 90.19 100 ASN A CA 1
ATOM 823 C C . ASN A 1 100 ? 12.362 6.572 -0.463 1.00 90.19 100 ASN A C 1
ATOM 825 O O . ASN A 1 100 ? 12.031 6.100 -1.548 1.00 90.19 100 ASN A O 1
ATOM 829 N N . HIS A 1 101 ? 11.492 6.781 0.524 1.00 89.00 101 HIS A N 1
ATOM 830 C CA . HIS A 1 101 ? 10.077 6.398 0.465 1.00 89.00 101 HIS A CA 1
ATOM 831 C C . HIS A 1 101 ? 9.155 7.517 -0.031 1.00 89.00 101 HIS A C 1
ATOM 833 O O . HIS A 1 101 ? 7.938 7.422 0.159 1.00 89.00 101 HIS A O 1
ATOM 839 N N . ASP A 1 102 ? 9.710 8.565 -0.640 1.00 91.12 102 ASP A N 1
ATOM 840 C CA . ASP A 1 102 ? 8.913 9.632 -1.233 1.00 91.12 102 ASP A CA 1
ATOM 841 C C . ASP A 1 102 ? 7.922 9.039 -2.234 1.00 91.12 102 ASP A C 1
ATOM 843 O O . ASP A 1 102 ? 8.285 8.219 -3.076 1.00 91.12 102 ASP A O 1
ATOM 847 N N . LEU A 1 103 ? 6.658 9.464 -2.165 1.00 92.69 103 LEU A N 1
ATOM 848 C CA . LEU A 1 103 ? 5.583 8.908 -2.996 1.00 92.69 103 LEU A CA 1
ATOM 849 C C . LEU A 1 103 ? 5.827 9.078 -4.504 1.00 92.69 103 LEU A C 1
ATOM 851 O O . LEU A 1 103 ? 5.262 8.333 -5.298 1.00 92.69 103 LEU A O 1
ATOM 855 N N . SER A 1 104 ? 6.655 10.047 -4.900 1.00 94.00 104 SER A N 1
ATOM 856 C CA . SER A 1 104 ? 7.105 10.251 -6.280 1.00 94.00 104 SER A CA 1
ATOM 857 C C . SER A 1 104 ? 8.255 9.329 -6.697 1.00 94.00 104 SER A C 1
ATOM 859 O O . SER A 1 104 ? 8.492 9.181 -7.892 1.00 94.00 104 SER A O 1
ATOM 861 N N . ASN A 1 105 ? 8.970 8.730 -5.740 1.00 94.31 105 ASN A N 1
ATOM 862 C CA . ASN A 1 105 ? 10.103 7.831 -5.962 1.00 94.31 105 ASN A CA 1
ATOM 863 C C . ASN A 1 105 ? 9.708 6.344 -5.929 1.00 94.31 105 ASN A C 1
ATOM 865 O O . ASN A 1 105 ? 10.532 5.479 -6.220 1.00 94.31 105 ASN A O 1
ATOM 869 N N . VAL A 1 106 ? 8.462 6.025 -5.574 1.00 95.12 106 VAL A N 1
ATOM 870 C CA . VAL A 1 106 ? 7.983 4.644 -5.444 1.00 95.12 106 VAL A CA 1
ATOM 871 C C . VAL A 1 106 ? 6.848 4.332 -6.409 1.00 95.12 106 VAL A C 1
ATOM 873 O O . VAL A 1 106 ? 5.965 5.148 -6.658 1.00 95.12 106 VAL A O 1
ATOM 876 N N . GLU A 1 107 ? 6.825 3.100 -6.906 1.00 96.25 107 GLU A N 1
ATOM 877 C CA . GLU A 1 107 ? 5.745 2.591 -7.752 1.00 96.25 107 GLU A CA 1
ATOM 878 C C . GLU A 1 107 ? 5.432 1.118 -7.448 1.00 96.25 107 GLU A C 1
ATOM 880 O O . GLU A 1 107 ? 6.277 0.374 -6.943 1.00 96.25 107 GLU A O 1
ATOM 885 N N . LEU A 1 108 ? 4.207 0.680 -7.755 1.00 97.62 108 LEU A N 1
ATOM 886 C CA . LEU A 1 108 ? 3.802 -0.723 -7.639 1.00 97.62 108 LEU A CA 1
ATOM 887 C C . LEU A 1 108 ? 4.043 -1.458 -8.957 1.00 97.62 108 LEU A C 1
ATOM 889 O O . LEU A 1 108 ? 3.380 -1.178 -9.954 1.00 97.62 108 LEU A O 1
ATOM 893 N N . LEU A 1 109 ? 4.927 -2.453 -8.955 1.00 97.62 109 LEU A N 1
ATOM 894 C CA . LEU A 1 109 ? 5.229 -3.278 -10.125 1.00 97.62 109 LEU A CA 1
ATOM 895 C C . LEU A 1 109 ? 4.922 -4.755 -9.883 1.00 97.62 109 LEU A C 1
ATOM 897 O O . LEU A 1 109 ? 5.063 -5.274 -8.777 1.00 97.62 109 LEU A O 1
ATOM 901 N N . CYS A 1 110 ? 4.536 -5.467 -10.942 1.00 96.69 110 CYS A N 1
ATOM 902 C CA . CYS A 1 110 ? 4.529 -6.927 -10.922 1.00 96.69 110 CYS A CA 1
ATOM 903 C C . CYS A 1 110 ? 5.966 -7.480 -10.943 1.00 96.69 110 CYS A C 1
ATOM 905 O O . CYS A 1 110 ? 6.880 -6.766 -11.363 1.00 96.69 110 CYS A O 1
ATOM 907 N N . PRO A 1 111 ? 6.191 -8.756 -10.573 1.00 95.50 111 PRO A N 1
ATOM 908 C CA . PRO A 1 111 ? 7.540 -9.326 -10.516 1.00 95.50 111 PRO A CA 1
ATOM 909 C C . PRO A 1 111 ? 8.276 -9.264 -11.861 1.00 95.50 111 PRO A C 1
ATOM 911 O O . PRO A 1 111 ? 9.483 -9.043 -11.901 1.00 95.50 111 PRO A O 1
ATOM 914 N N . ASN A 1 112 ? 7.539 -9.397 -12.968 1.00 96.19 112 ASN A N 1
ATOM 915 C CA . ASN A 1 112 ? 8.100 -9.342 -14.317 1.00 96.19 112 ASN A CA 1
ATOM 916 C C . ASN A 1 112 ? 8.542 -7.924 -14.695 1.00 96.19 112 ASN A C 1
ATOM 918 O O . ASN A 1 112 ? 9.693 -7.742 -15.073 1.00 96.19 112 ASN A O 1
ATOM 922 N N . CYS A 1 113 ? 7.674 -6.916 -14.549 1.00 96.62 113 CYS A N 1
ATOM 923 C CA . CYS A 1 113 ? 8.045 -5.517 -14.796 1.00 96.62 113 CYS A CA 1
ATOM 924 C C . CYS A 1 113 ? 9.156 -5.060 -13.850 1.00 96.62 113 CYS A C 1
ATOM 926 O O . CYS A 1 113 ? 10.101 -4.419 -14.294 1.00 96.62 113 CYS A O 1
ATOM 928 N N . HIS A 1 114 ? 9.088 -5.445 -12.573 1.00 95.56 114 HIS A N 1
ATOM 929 C CA . HIS A 1 114 ? 10.126 -5.109 -11.607 1.00 95.56 114 HIS A CA 1
ATOM 930 C C . HIS A 1 114 ? 11.480 -5.704 -12.008 1.00 95.56 114 HIS A C 1
ATOM 932 O O . HIS A 1 114 ? 12.485 -5.016 -11.926 1.00 95.56 114 HIS A O 1
ATOM 938 N N . SER A 1 115 ? 11.518 -6.932 -12.541 1.00 94.69 115 SER A N 1
ATOM 939 C CA . SER A 1 115 ? 12.765 -7.554 -13.017 1.00 94.69 115 SER A CA 1
ATOM 940 C C . SER A 1 115 ? 13.477 -6.805 -14.152 1.00 94.69 115 SER A C 1
ATOM 942 O O . SER A 1 115 ? 14.663 -7.038 -14.399 1.00 94.69 115 SER A O 1
ATOM 944 N N . LEU A 1 116 ? 12.762 -5.911 -14.843 1.00 94.31 116 LEU A N 1
ATOM 945 C CA . LEU A 1 116 ? 13.281 -5.113 -15.949 1.00 94.31 116 LEU A CA 1
ATOM 946 C C . LEU A 1 116 ? 13.837 -3.756 -15.492 1.00 94.31 116 LEU A C 1
ATOM 948 O O . LEU A 1 116 ? 14.435 -3.058 -16.311 1.00 94.31 116 LEU A O 1
ATOM 952 N N . THR A 1 117 ? 13.664 -3.376 -14.220 1.00 92.69 117 THR A N 1
ATOM 953 C CA . THR A 1 117 ? 14.151 -2.089 -13.708 1.00 92.69 117 THR A CA 1
ATOM 954 C C . THR A 1 117 ? 15.669 -2.092 -13.534 1.00 92.69 117 THR A C 1
ATOM 956 O O . THR A 1 117 ? 16.316 -3.136 -13.383 1.00 92.69 117 THR A O 1
ATOM 959 N N . GLU A 1 118 ? 16.265 -0.899 -13.572 1.00 89.81 118 GLU A N 1
ATOM 960 C CA . GLU A 1 118 ? 17.718 -0.720 -13.485 1.00 89.81 118 GLU A CA 1
ATOM 961 C C . GLU A 1 118 ? 18.301 -1.272 -12.178 1.00 89.81 118 GLU A C 1
ATOM 963 O O . GLU A 1 118 ? 19.369 -1.890 -12.191 1.00 89.81 118 GLU A O 1
ATOM 968 N N . PHE A 1 119 ? 17.572 -1.101 -11.075 1.00 88.12 119 PHE A N 1
ATOM 969 C CA . PHE A 1 119 ? 18.014 -1.432 -9.720 1.00 88.12 119 PHE A CA 1
ATOM 970 C C . PHE A 1 119 ? 17.407 -2.728 -9.174 1.00 88.12 119 PHE A C 1
ATOM 972 O O . PHE A 1 119 ? 17.502 -2.998 -7.979 1.00 88.12 119 PHE A O 1
ATOM 979 N N . PHE A 1 120 ? 16.805 -3.564 -10.029 1.00 88.94 120 PHE A N 1
ATOM 980 C CA . PHE A 1 120 ? 16.214 -4.823 -9.582 1.00 88.94 120 PHE A CA 1
ATOM 981 C C . PHE A 1 120 ? 17.228 -5.715 -8.848 1.00 88.94 120 PHE A C 1
ATOM 983 O O . PHE A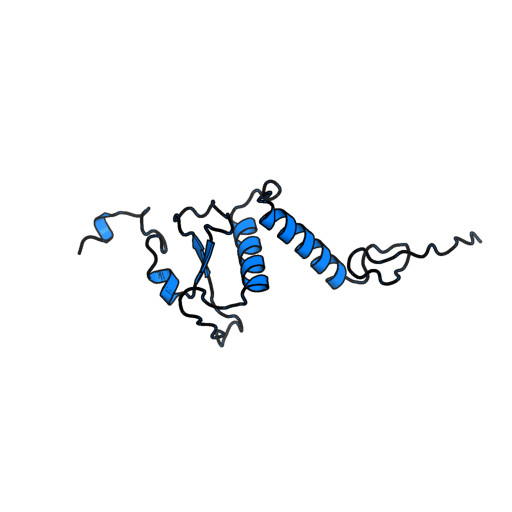 1 120 ? 18.314 -6.032 -9.351 1.00 88.94 120 PHE A O 1
ATOM 990 N N . GLY A 1 121 ? 16.853 -6.168 -7.650 1.00 82.88 121 GLY A N 1
ATOM 991 C CA . GLY A 1 121 ? 17.703 -6.998 -6.802 1.00 82.88 121 GLY A CA 1
ATOM 992 C C . GLY A 1 121 ? 18.956 -6.247 -6.343 1.00 82.88 121 GLY A C 1
ATOM 993 O O . GLY A 1 121 ? 18.874 -5.295 -5.580 1.00 82.88 121 GLY A O 1
ATOM 994 N N . SER A 1 122 ? 20.135 -6.705 -6.769 1.00 75.75 122 SER A N 1
ATOM 995 C CA . SER A 1 122 ? 21.420 -6.036 -6.487 1.00 75.75 122 SER A CA 1
ATOM 996 C C . SER A 1 122 ? 22.043 -5.438 -7.746 1.00 75.75 122 SER A C 1
ATOM 998 O O . SER A 1 122 ? 23.264 -5.278 -7.832 1.00 75.75 122 SER A O 1
ATOM 1000 N N . ARG A 1 123 ? 21.241 -5.174 -8.778 1.00 78.12 123 ARG A N 1
ATOM 1001 C CA . ARG A 1 123 ? 21.715 -4.482 -9.975 1.00 78.12 123 ARG A CA 1
ATOM 1002 C C . ARG A 1 123 ? 22.048 -3.025 -9.603 1.00 78.12 123 ARG A C 1
ATOM 1004 O O . ARG A 1 123 ? 21.430 -2.450 -8.718 1.00 78.12 123 ARG A O 1
ATOM 1011 N N . GLY A 1 124 ? 23.134 -2.479 -10.151 1.00 69.81 124 GLY A N 1
ATOM 1012 C CA . GLY A 1 124 ? 23.672 -1.161 -9.761 1.00 69.81 124 GLY A CA 1
ATOM 1013 C C . GLY A 1 124 ? 24.622 -1.170 -8.550 1.00 69.81 124 GLY A C 1
ATOM 1014 O O . GLY A 1 124 ? 25.669 -0.527 -8.609 1.00 69.81 124 GLY A O 1
ATOM 1015 N N . TYR A 1 125 ? 24.337 -1.973 -7.516 1.00 70.81 125 TYR A N 1
ATOM 1016 C CA . TYR A 1 125 ? 25.149 -2.051 -6.282 1.00 70.81 125 TYR A CA 1
ATOM 1017 C C . TYR A 1 125 ? 25.987 -3.337 -6.136 1.00 70.81 125 TYR A C 1
ATOM 1019 O O . TYR A 1 125 ? 26.863 -3.431 -5.279 1.00 70.81 125 TYR A O 1
ATOM 1027 N N . GLY A 1 126 ? 25.732 -4.349 -6.967 1.00 69.88 126 GLY A N 1
ATOM 1028 C CA . GLY A 1 126 ? 26.453 -5.622 -6.978 1.00 69.88 126 GLY A CA 1
ATOM 1029 C C . GLY A 1 126 ? 27.750 -5.599 -7.795 1.00 69.88 126 GLY A C 1
ATOM 1030 O O . GLY A 1 126 ? 28.112 -4.607 -8.426 1.00 69.88 126 GLY A O 1
ATOM 1031 N N . ARG A 1 127 ? 28.462 -6.736 -7.832 1.00 70.19 127 ARG A N 1
ATOM 1032 C CA . ARG A 1 127 ? 29.698 -6.889 -8.625 1.00 70.19 127 ARG A CA 1
ATOM 1033 C C . ARG A 1 127 ? 29.402 -6.689 -10.118 1.00 70.19 127 ARG A C 1
ATOM 1035 O O . ARG A 1 127 ? 28.896 -7.608 -10.762 1.00 70.19 127 ARG A O 1
ATOM 1042 N N . LYS A 1 128 ? 29.756 -5.517 -10.661 1.00 69.81 128 LYS A N 1
ATOM 1043 C CA . LYS A 1 128 ? 29.523 -5.123 -12.067 1.00 69.81 128 LYS A CA 1
ATOM 1044 C C . LYS A 1 128 ? 30.064 -6.141 -13.078 1.00 69.81 128 LYS A C 1
ATOM 1046 O O . LYS A 1 128 ? 29.445 -6.365 -14.111 1.00 69.81 128 LYS A O 1
ATOM 1051 N N . GLU A 1 129 ? 31.149 -6.828 -12.724 1.00 71.31 129 GLU A N 1
ATOM 1052 C CA . GLU A 1 129 ? 31.773 -7.895 -13.519 1.00 71.31 129 GLU A CA 1
ATOM 1053 C C . GLU A 1 129 ? 30.825 -9.051 -13.880 1.00 71.31 129 GLU A C 1
ATOM 1055 O O . GLU A 1 129 ? 31.022 -9.695 -14.902 1.00 71.31 129 GLU A O 1
ATOM 1060 N N . ARG A 1 130 ? 29.764 -9.301 -13.098 1.00 69.88 130 ARG A N 1
ATOM 1061 C CA . ARG A 1 130 ? 28.786 -10.366 -13.393 1.00 69.88 130 ARG A CA 1
ATOM 1062 C C . ARG A 1 130 ? 27.854 -10.054 -14.567 1.00 69.88 130 ARG A C 1
ATOM 1064 O O . ARG A 1 130 ? 27.164 -10.954 -15.028 1.00 69.88 130 ARG A O 1
ATOM 1071 N N . TYR A 1 131 ? 27.790 -8.797 -15.002 1.00 67.62 131 TYR A N 1
ATOM 1072 C CA . TYR A 1 131 ? 26.829 -8.329 -16.004 1.00 67.62 131 TYR A CA 1
ATOM 1073 C C . TYR A 1 131 ? 27.472 -7.991 -17.357 1.00 67.62 131 TYR A C 1
ATOM 1075 O O . TYR A 1 131 ? 26.760 -7.570 -18.267 1.00 67.62 131 TYR A O 1
ATOM 1083 N N . LYS A 1 132 ? 28.795 -8.170 -17.506 1.00 65.56 132 LYS A N 1
ATOM 1084 C CA . LYS A 1 132 ? 29.464 -8.081 -18.811 1.00 65.56 132 LYS A CA 1
ATOM 1085 C C . LYS A 1 132 ? 29.002 -9.269 -19.663 1.00 65.56 132 LYS A C 1
ATOM 1087 O O . LYS A 1 132 ? 29.186 -10.412 -19.252 1.00 65.56 132 LYS A O 1
ATOM 1092 N N . LYS A 1 133 ? 28.345 -8.982 -20.787 1.00 67.19 133 LYS A N 1
ATOM 1093 C CA . LYS A 1 133 ? 27.998 -9.966 -21.819 1.00 67.19 133 LYS A CA 1
ATOM 1094 C C . LYS A 1 133 ? 29.103 -10.036 -22.857 1.00 67.19 133 LYS A C 1
ATOM 1096 O O . LYS A 1 133 ? 29.68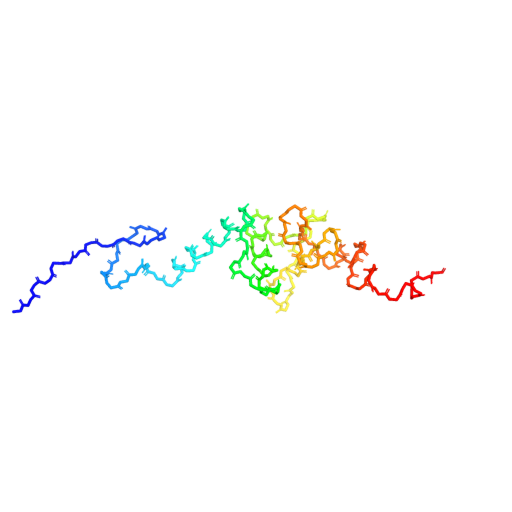6 -8.963 -23.131 1.00 67.19 133 LYS A O 1
#

pLDDT: mean 88.09, std 10.39, range [49.06, 97.69]

Sequence (133 aa):
MRNREKKEKKCLNCENDIPNRNIYCNNKCQLEYQRKSIFKSLEEGDLSRYTRCDTIHDITKKYLIDKFGDKCMSCGWEEKNKHTGIVPIQINHIDGNPHNHDLSNVELLCPNCHSLTEFFGSRGYGRKERYKK

Secondary structure (DSSP, 8-state):
--------EE-TTT--EE-TT-SSSSHHHHHHHHHHHHHHHHHTT--TT---HHHHHHHHHHHHHHHH-SS-TTT---PPPTTTSS---EEEETTS-TT---TTTEEEE-HHHHHTSTTSTTTTTS-GGGG--

Foldseek 3Di:
DPPDPFPFDAAPQPRDTDGPPDNHPDVVSVVVVVLVVLLVCLLVVNPVVDDDLVVLQVNLVVNQCVVPNQAAPPPGDFDADPPPRGQQWHKDFLVLDSNPSRNVRIGTHHPVVLVPHCNRPNRPPDDPVVPDD

Radius of gyration: 21.18 Å; chains: 1; bounding box: 58×35×67 Å